Protein AF-A0A8J1VT29-F1 (afdb_monomer_lite)

Secondary structure (DSSP, 8-state):
------------------------PPEEEETTTTEEEEEEETTEEEE---GGGHHHHHHHHT-HHHHHH-TTS-SS--HHHHHHHHHHHHHHHHHHHHHHHTT-S--SS----EEEETTT--BGGGGHHHHTTS--

Foldseek 3Di:
DDDDDDDDDDDDPPPPPPPPPPCLFDWDADPVQRWIWTCPDVQKIFTADDLVCLVVVQVVCPDPVNCVVCVVDDPNCDSVNSNVVSVVLCVVCVVVRVCVVVVNSDDPDDRTDFMAGPPVRDTPVVCVVVVVVVPD

Radius of gyration: 23.49 Å; chains: 1; bounding box: 84×32×49 Å

Sequence (136 aa):
MHVKSSTGYASDEEESDRQSPTLTYKVEWDDEHDEPFIQVRPGFRLTSVRPEDWEGMVKLQNDPAVIRISPDGVWPYTKEIAETSIKRQLDNTRDVRAELKRGKKVVMDSPFSLLREYPSGEYAGKFIKDFASLGT

pLDDT: mean 76.43, std 20.94, range [36.53, 97.69]

Structure (mmCIF, N/CA/C/O backbone):
data_AF-A0A8J1VT29-F1
#
_entry.id   AF-A0A8J1VT29-F1
#
loop_
_atom_site.group_PDB
_atom_site.id
_atom_site.type_symbol
_atom_site.label_atom_id
_atom_site.label_alt_id
_atom_site.label_comp_id
_atom_site.label_asym_id
_atom_site.label_entity_id
_atom_site.label_seq_id
_atom_site.pdbx_PDB_ins_code
_atom_site.Cartn_x
_atom_site.Cartn_y
_atom_site.Cartn_z
_atom_site.occupancy
_atom_site.B_iso_or_equiv
_atom_site.auth_seq_id
_atom_site.auth_comp_id
_atom_site.auth_asym_id
_atom_site.auth_atom_id
_atom_site.pdbx_PDB_model_num
ATOM 1 N N . MET A 1 1 ? -72.575 3.977 -32.471 1.00 41.38 1 MET A N 1
ATOM 2 C CA . MET A 1 1 ? -71.449 3.043 -32.260 1.00 41.38 1 MET A CA 1
ATOM 3 C C . MET A 1 1 ? -70.226 3.850 -31.868 1.00 41.38 1 MET A C 1
ATOM 5 O O . MET A 1 1 ? -69.704 4.583 -32.696 1.00 41.38 1 MET A O 1
ATOM 9 N N . HIS A 1 2 ? -69.838 3.800 -30.598 1.00 36.66 2 HIS A N 1
ATOM 10 C CA . HIS A 1 2 ? -68.588 4.355 -30.079 1.00 36.66 2 HIS A CA 1
ATOM 11 C C . HIS A 1 2 ? -67.989 3.263 -29.199 1.00 36.66 2 HIS A C 1
ATOM 13 O O . HIS A 1 2 ? -68.590 2.881 -28.195 1.00 36.66 2 HIS A O 1
ATOM 19 N N . VAL A 1 3 ? -66.862 2.705 -29.630 1.00 40.59 3 VAL A N 1
ATOM 20 C CA . VAL A 1 3 ? -66.139 1.667 -28.899 1.00 40.59 3 VAL A CA 1
ATOM 21 C C . VAL A 1 3 ? -65.241 2.388 -27.898 1.00 40.59 3 VAL A C 1
ATOM 23 O O . VAL A 1 3 ? -64.304 3.079 -28.289 1.00 40.59 3 VAL A O 1
ATOM 26 N N . LYS A 1 4 ? -65.563 2.290 -26.605 1.00 36.53 4 LYS A N 1
ATOM 27 C CA . LYS A 1 4 ? -64.654 2.693 -25.528 1.00 36.53 4 LYS A CA 1
ATOM 28 C C . LYS A 1 4 ? -63.665 1.546 -25.320 1.00 36.53 4 LYS A C 1
ATOM 30 O O . LYS A 1 4 ? -64.057 0.496 -24.825 1.00 36.53 4 LYS A O 1
ATOM 35 N N . SER A 1 5 ? -62.411 1.741 -25.719 1.00 42.88 5 SER A N 1
ATOM 36 C CA . SER A 1 5 ? -61.316 0.837 -25.359 1.00 42.88 5 SER A CA 1
ATOM 37 C C . SER A 1 5 ? -60.895 1.137 -23.924 1.00 42.88 5 SER A C 1
ATOM 39 O O . SER A 1 5 ? -60.238 2.141 -23.661 1.00 42.88 5 SER A O 1
ATOM 41 N N . SER A 1 6 ? -61.324 0.290 -22.993 1.00 40.97 6 SER A N 1
ATOM 42 C CA . SER A 1 6 ? -60.759 0.191 -21.653 1.00 40.97 6 SER A CA 1
ATOM 43 C C . SER A 1 6 ? -59.541 -0.723 -21.716 1.00 40.97 6 SER A C 1
ATOM 45 O O . SER A 1 6 ? -59.691 -1.940 -21.814 1.00 40.97 6 SER A O 1
ATOM 47 N N . THR A 1 7 ? -58.346 -0.155 -21.640 1.00 44.06 7 THR A N 1
ATOM 48 C CA . THR A 1 7 ? -57.143 -0.935 -21.354 1.00 44.06 7 THR A CA 1
ATOM 49 C C . THR A 1 7 ? -56.693 -0.551 -19.957 1.00 44.06 7 THR A C 1
ATOM 51 O O . THR A 1 7 ? -55.997 0.439 -19.755 1.00 44.06 7 THR A O 1
ATOM 54 N N . GLY A 1 8 ? -57.194 -1.306 -18.980 1.00 37.44 8 GLY A N 1
ATOM 55 C CA . GLY A 1 8 ? -56.536 -1.406 -17.691 1.00 37.44 8 GLY A CA 1
ATOM 56 C C . GLY A 1 8 ? -55.242 -2.185 -17.886 1.00 37.44 8 GLY A C 1
ATOM 57 O O . GLY A 1 8 ? -55.266 -3.270 -18.459 1.00 37.44 8 GLY A O 1
ATOM 58 N N . TYR A 1 9 ? -54.137 -1.623 -17.418 1.00 37.62 9 TYR A N 1
ATOM 59 C CA . TYR A 1 9 ? -52.946 -2.389 -17.087 1.00 37.62 9 TYR A CA 1
ATOM 60 C C . TYR A 1 9 ? -52.727 -2.199 -15.594 1.00 37.62 9 TYR A C 1
ATOM 62 O O . TYR A 1 9 ? -52.351 -1.122 -15.136 1.00 37.62 9 TYR A O 1
ATOM 70 N N . ALA A 1 10 ? -53.078 -3.236 -14.847 1.00 40.91 10 ALA A N 1
ATOM 71 C CA . ALA A 1 10 ? -52.458 -3.520 -13.571 1.00 40.91 10 ALA A CA 1
ATOM 72 C C . ALA A 1 10 ? -51.378 -4.573 -13.830 1.00 40.91 10 ALA A C 1
ATOM 74 O O . ALA A 1 10 ? -51.579 -5.413 -14.708 1.00 40.91 10 ALA A O 1
ATOM 75 N N . SER A 1 11 ? -50.345 -4.533 -12.985 1.00 42.91 11 SER A N 1
ATOM 76 C CA . SER A 1 11 ? -49.283 -5.532 -12.813 1.00 42.91 11 SER A CA 1
ATOM 77 C C . SER A 1 11 ? -48.079 -5.335 -13.765 1.00 42.91 11 SER A C 1
ATOM 79 O O . SER A 1 11 ? -48.249 -5.043 -14.942 1.00 42.91 11 SER A O 1
ATOM 81 N N . ASP A 1 12 ? -46.817 -5.358 -13.335 1.00 41.47 12 ASP A N 1
ATOM 82 C CA . ASP A 1 12 ? -46.230 -5.797 -12.071 1.00 41.47 12 ASP A CA 1
ATOM 83 C C . ASP A 1 12 ? -45.044 -4.902 -11.683 1.00 41.47 12 ASP A C 1
ATOM 85 O O . ASP A 1 12 ? -44.133 -4.637 -12.471 1.00 41.47 12 ASP A O 1
ATOM 89 N N . GLU A 1 13 ? -45.084 -4.450 -10.433 1.00 48.66 13 GLU A N 1
ATOM 90 C CA . GLU A 1 13 ? -43.923 -4.034 -9.663 1.00 48.66 13 GLU A CA 1
ATOM 91 C C . GLU A 1 13 ? -43.042 -5.272 -9.444 1.00 48.66 13 GLU A C 1
ATOM 93 O O . GLU A 1 13 ? -43.299 -6.077 -8.556 1.00 48.66 13 GLU A O 1
ATOM 98 N N . GLU A 1 14 ? -41.987 -5.432 -10.236 1.00 44.88 14 GLU A N 1
ATOM 99 C CA . GLU A 1 14 ? -40.816 -6.192 -9.795 1.00 44.88 14 GLU A CA 1
ATOM 100 C C . GLU A 1 14 ? -39.643 -5.222 -9.702 1.00 44.88 14 GLU A C 1
ATOM 102 O O . GLU A 1 14 ? -38.725 -5.176 -10.525 1.00 44.88 14 GLU A O 1
ATOM 107 N N . GLU A 1 15 ? -39.718 -4.394 -8.661 1.00 43.72 15 GLU A N 1
ATOM 108 C CA . GLU A 1 15 ? -38.575 -3.707 -8.087 1.00 43.72 15 GLU A CA 1
ATOM 109 C C . GLU A 1 15 ? -37.618 -4.806 -7.604 1.00 43.72 15 GLU A C 1
ATOM 111 O O . GLU A 1 15 ? -37.761 -5.388 -6.533 1.00 43.72 15 GLU A O 1
ATOM 116 N N . SER A 1 16 ? -36.712 -5.203 -8.499 1.00 42.38 16 SER A N 1
ATOM 117 C CA . SER A 1 16 ? -35.685 -6.204 -8.252 1.00 42.38 16 SER A CA 1
ATOM 118 C C . SER A 1 16 ? -34.843 -5.745 -7.065 1.00 42.38 16 SER A C 1
ATOM 120 O O . SER A 1 16 ? -33.886 -4.984 -7.234 1.00 42.38 16 SER A O 1
ATOM 122 N N . ASP A 1 17 ? -35.188 -6.279 -5.897 1.00 42.81 17 ASP A N 1
ATOM 123 C CA . ASP A 1 17 ? -34.535 -6.199 -4.593 1.00 42.81 17 ASP A CA 1
ATOM 124 C C . ASP A 1 17 ? -33.140 -6.862 -4.630 1.00 42.81 17 ASP A C 1
ATOM 126 O O . ASP A 1 17 ? -32.779 -7.751 -3.858 1.00 42.81 17 ASP A O 1
ATOM 130 N N . ARG A 1 18 ? -32.302 -6.441 -5.584 1.00 45.94 18 ARG A N 1
ATOM 131 C CA . ARG A 1 18 ? -30.866 -6.703 -5.587 1.00 45.94 18 ARG A CA 1
ATOM 132 C C . ARG A 1 18 ? -30.259 -5.779 -4.546 1.00 45.94 18 ARG A C 1
ATOM 134 O O . ARG A 1 18 ? -29.566 -4.818 -4.876 1.00 45.94 18 ARG A O 1
ATOM 141 N N . GLN A 1 19 ? -30.495 -6.094 -3.275 1.00 39.69 19 GLN A N 1
ATOM 142 C CA . GLN A 1 19 ? -29.547 -5.740 -2.235 1.00 39.69 19 GLN A CA 1
ATOM 143 C C . GLN A 1 19 ? -28.228 -6.411 -2.615 1.00 39.69 19 GLN A C 1
ATOM 145 O O . GLN A 1 19 ? -27.979 -7.576 -2.307 1.00 39.69 19 GLN A O 1
ATOM 150 N N . SER A 1 20 ? -27.388 -5.677 -3.349 1.00 40.47 20 SER A N 1
ATOM 151 C CA . SER A 1 20 ? -25.964 -5.970 -3.418 1.00 40.47 20 SER A CA 1
ATOM 152 C C . SER A 1 20 ? -25.517 -6.210 -1.980 1.00 40.47 20 SER A C 1
ATOM 154 O O . SER A 1 20 ? -25.800 -5.353 -1.138 1.00 40.47 20 SER A O 1
ATOM 156 N N . PRO A 1 21 ? -24.899 -7.356 -1.651 1.00 39.34 21 PRO A N 1
ATOM 157 C CA . PRO A 1 21 ? -24.460 -7.601 -0.292 1.00 39.34 21 PRO A CA 1
ATOM 158 C C . PRO A 1 21 ? -23.536 -6.451 0.091 1.00 39.34 21 PRO A C 1
ATOM 160 O O . PRO A 1 21 ? -22.451 -6.304 -0.474 1.00 39.34 21 PRO A O 1
ATOM 163 N N . THR A 1 22 ? -23.986 -5.604 1.017 1.00 42.06 22 THR A N 1
ATOM 164 C CA . THR A 1 22 ? -23.153 -4.560 1.602 1.00 42.06 22 THR A CA 1
ATOM 165 C C . THR A 1 22 ? -22.133 -5.282 2.465 1.00 42.06 22 THR A C 1
ATOM 167 O O . THR A 1 22 ? -22.322 -5.464 3.669 1.00 42.06 22 THR A O 1
ATOM 170 N N . LEU A 1 23 ? -21.071 -5.780 1.827 1.00 42.38 23 LEU A N 1
ATOM 171 C CA . LEU A 1 23 ? -19.893 -6.306 2.491 1.00 42.38 23 LEU A CA 1
ATOM 172 C C . LEU A 1 23 ? -19.320 -5.157 3.314 1.00 42.38 23 LEU A C 1
ATOM 174 O O . LEU A 1 23 ? -18.567 -4.312 2.836 1.00 42.38 23 LEU A O 1
ATOM 178 N N . THR A 1 24 ? -19.760 -5.095 4.565 1.00 56.38 24 THR A N 1
ATOM 179 C CA . THR A 1 24 ? -19.325 -4.095 5.527 1.00 56.38 24 THR A CA 1
ATOM 180 C C . THR A 1 24 ? -18.031 -4.632 6.110 1.00 56.38 24 THR A C 1
ATOM 182 O O . THR A 1 24 ? -18.009 -5.227 7.186 1.00 56.38 24 THR A O 1
ATOM 185 N N . TYR A 1 25 ? -16.955 -4.539 5.334 1.00 68.12 25 TYR A N 1
ATOM 186 C CA . TYR A 1 25 ? -15.644 -4.948 5.804 1.00 68.12 25 TYR A CA 1
ATOM 187 C C . TYR A 1 25 ? -15.262 -4.102 7.021 1.00 68.12 25 TYR A C 1
ATOM 189 O O . TYR A 1 25 ? -15.303 -2.871 6.980 1.00 68.12 25 TYR A O 1
ATOM 197 N N . LYS A 1 26 ? -14.921 -4.768 8.127 1.00 84.00 26 LYS A N 1
ATOM 198 C CA . LYS A 1 26 ? -14.463 -4.094 9.339 1.00 84.00 26 LYS A CA 1
ATOM 199 C C . LYS A 1 26 ? -13.019 -3.645 9.126 1.00 84.00 26 LYS A C 1
ATOM 201 O O . LYS A 1 26 ? -12.160 -4.467 8.821 1.00 84.00 26 LYS A O 1
ATOM 206 N N . VAL A 1 27 ? -12.773 -2.350 9.301 1.00 89.31 27 VAL A N 1
ATOM 207 C CA . VAL A 1 27 ? -11.412 -1.815 9.398 1.00 89.31 27 VAL A CA 1
ATOM 208 C C . VAL A 1 27 ? -10.861 -2.152 10.780 1.00 89.31 27 VAL A C 1
ATOM 210 O O . VAL A 1 27 ? -11.506 -1.892 11.799 1.00 89.31 27 VAL A O 1
ATOM 213 N N . GLU A 1 28 ? -9.675 -2.738 10.799 1.00 92.12 28 GLU A N 1
ATOM 214 C CA . GLU A 1 28 ? -8.915 -3.107 11.989 1.00 92.12 28 GLU A CA 1
ATOM 215 C C . GLU A 1 28 ? -7.575 -2.357 12.003 1.00 92.12 28 GLU A C 1
ATOM 217 O O . GLU A 1 28 ? -7.224 -1.690 11.027 1.00 92.12 28 GLU A O 1
ATOM 222 N N . TRP A 1 29 ? -6.850 -2.414 13.123 1.00 91.94 29 TRP A N 1
ATOM 223 C CA . TRP A 1 29 ? -5.572 -1.720 13.298 1.00 91.94 29 TRP A CA 1
ATOM 224 C C . TRP A 1 29 ? -4.438 -2.725 13.501 1.00 91.94 29 TRP A C 1
ATOM 226 O O . TRP A 1 29 ? -4.572 -3.643 14.310 1.00 91.94 29 TRP A O 1
ATOM 236 N N . ASP A 1 30 ? -3.353 -2.564 12.745 1.00 90.94 30 ASP A N 1
ATOM 237 C CA . ASP A 1 30 ? -2.119 -3.337 12.866 1.00 90.94 30 ASP A CA 1
ATOM 238 C C . ASP A 1 30 ? -1.120 -2.539 13.714 1.00 90.94 30 ASP A C 1
ATOM 240 O O . ASP A 1 30 ? -0.570 -1.535 13.255 1.00 90.94 30 ASP A O 1
ATOM 244 N N . ASP A 1 31 ? -0.911 -2.963 14.962 1.00 90.31 31 ASP A N 1
ATOM 245 C CA . ASP A 1 31 ? 0.006 -2.295 15.892 1.00 90.31 31 ASP A CA 1
ATOM 246 C C . ASP A 1 31 ? 1.481 -2.438 15.476 1.00 90.31 31 ASP A C 1
ATOM 248 O O . ASP A 1 31 ? 2.292 -1.581 15.820 1.00 90.31 31 ASP A O 1
ATOM 252 N N . GLU A 1 32 ? 1.841 -3.485 14.723 1.00 89.38 32 GLU A N 1
ATOM 253 C CA . GLU A 1 32 ? 3.223 -3.724 14.280 1.00 89.38 32 GLU A CA 1
ATOM 254 C C . GLU A 1 32 ? 3.663 -2.691 13.237 1.00 89.38 32 GLU A C 1
ATOM 256 O O . GLU A 1 32 ? 4.787 -2.187 13.271 1.00 89.38 32 GLU A O 1
ATOM 261 N N . HIS A 1 33 ? 2.753 -2.344 12.328 1.00 86.56 33 HIS A N 1
ATOM 262 C CA . HIS A 1 33 ? 3.014 -1.434 11.212 1.00 86.56 33 HIS A CA 1
ATOM 263 C C . HIS A 1 33 ? 2.327 -0.066 11.359 1.00 86.56 33 HIS A C 1
ATOM 265 O O . HIS A 1 33 ? 2.408 0.772 10.458 1.00 86.56 33 HIS A O 1
ATOM 271 N N . ASP A 1 34 ? 1.666 0.163 12.496 1.00 90.31 34 ASP A N 1
ATOM 272 C CA . ASP A 1 34 ? 0.874 1.352 12.819 1.00 90.31 34 ASP A CA 1
ATOM 273 C C . ASP A 1 34 ? -0.070 1.776 11.679 1.00 90.31 34 ASP A C 1
ATOM 275 O O . ASP A 1 34 ? -0.120 2.941 11.262 1.00 90.31 34 ASP A O 1
ATOM 279 N N . GLU A 1 35 ? -0.805 0.817 11.115 1.00 90.88 35 GLU A N 1
ATOM 280 C CA . GLU A 1 35 ? -1.644 1.044 9.939 1.00 90.88 35 GLU A CA 1
ATOM 281 C C . GLU A 1 35 ? -3.039 0.424 10.054 1.00 90.88 35 GLU A C 1
ATOM 283 O O . GLU A 1 35 ? -3.224 -0.594 10.723 1.00 90.88 35 GLU A O 1
ATOM 288 N N . PRO A 1 36 ? -4.047 1.006 9.380 1.00 92.75 36 PRO A N 1
ATOM 289 C CA . PRO A 1 36 ? -5.328 0.343 9.242 1.00 92.75 36 PRO A CA 1
ATOM 290 C C . PRO A 1 36 ? -5.222 -0.802 8.227 1.00 92.75 36 PRO A C 1
ATOM 292 O O . PRO A 1 36 ? -4.554 -0.676 7.195 1.00 92.75 36 PRO A O 1
ATOM 295 N N . PHE A 1 37 ? -5.975 -1.875 8.455 1.00 93.62 37 PHE A N 1
ATOM 296 C CA . PHE A 1 37 ? -6.144 -2.948 7.480 1.00 93.62 37 PHE A CA 1
ATOM 297 C C . PHE A 1 37 ? -7.591 -3.432 7.390 1.00 93.62 37 PHE A C 1
ATOM 299 O O . PHE A 1 37 ? -8.404 -3.230 8.292 1.00 93.62 37 PHE A O 1
ATOM 306 N N . ILE A 1 38 ? -7.900 -4.109 6.287 1.00 91.81 38 ILE A N 1
ATOM 307 C CA . ILE A 1 38 ? -9.132 -4.876 6.108 1.00 91.81 38 ILE A CA 1
ATOM 308 C C . ILE A 1 38 ? -8.756 -6.336 5.881 1.00 91.81 38 ILE A C 1
ATOM 310 O O . ILE A 1 38 ? -8.050 -6.655 4.924 1.00 91.81 38 ILE A O 1
ATOM 314 N N . GLN A 1 39 ? -9.249 -7.247 6.719 1.00 90.75 39 GLN A N 1
ATOM 315 C CA . GLN A 1 39 ? -9.131 -8.676 6.438 1.00 90.75 39 GLN A CA 1
ATOM 316 C C . GLN A 1 39 ? -10.116 -9.049 5.321 1.00 90.75 39 GLN A C 1
ATOM 318 O O . GLN A 1 39 ? -11.331 -8.990 5.508 1.00 90.75 39 GLN A O 1
ATOM 323 N N . VAL A 1 40 ? -9.603 -9.447 4.154 1.00 88.81 40 VAL A N 1
ATOM 324 C CA . VAL A 1 40 ? -10.460 -9.820 3.011 1.00 88.81 40 VAL A CA 1
ATOM 325 C C . VAL A 1 40 ? -10.827 -11.306 3.022 1.00 88.81 40 VAL A C 1
ATOM 327 O O . VAL A 1 40 ? -11.929 -11.679 2.635 1.00 88.81 40 VAL A O 1
ATOM 330 N N . ARG A 1 41 ? -9.907 -12.157 3.491 1.00 85.81 41 ARG A N 1
ATOM 331 C CA . ARG A 1 41 ? -10.074 -13.599 3.760 1.00 85.81 41 ARG A CA 1
ATOM 332 C C . ARG A 1 41 ? -8.954 -14.062 4.696 1.00 85.81 41 ARG A C 1
ATOM 334 O O . ARG A 1 41 ? -7.951 -13.353 4.760 1.00 85.81 41 ARG A O 1
ATOM 341 N N . PRO A 1 42 ? -9.046 -15.216 5.381 1.00 87.75 42 PRO A N 1
ATOM 342 C CA . PRO A 1 42 ? -7.946 -15.718 6.207 1.00 87.75 42 PRO A CA 1
ATOM 343 C C . PRO A 1 42 ? -6.605 -15.704 5.455 1.00 87.75 42 PRO A C 1
ATOM 345 O O . PRO A 1 42 ? -6.537 -16.137 4.306 1.00 87.75 42 PRO A O 1
ATOM 348 N N . GLY A 1 43 ? -5.566 -15.144 6.080 1.00 88.00 43 GLY A N 1
ATOM 349 C CA . GLY A 1 43 ? -4.227 -15.013 5.488 1.00 88.00 43 GLY A CA 1
ATOM 350 C C . GLY A 1 43 ? -4.043 -13.854 4.502 1.00 88.00 43 GLY A C 1
ATOM 351 O O . GLY A 1 43 ? -2.934 -13.658 4.031 1.00 88.00 43 GLY A O 1
ATOM 352 N N . PHE A 1 44 ? -5.075 -13.058 4.194 1.00 90.25 44 PHE A N 1
ATOM 353 C CA . PHE A 1 44 ? -4.953 -11.922 3.272 1.00 90.25 44 PHE A CA 1
ATOM 354 C C . PHE A 1 44 ? -5.585 -10.640 3.813 1.00 90.25 44 PHE A C 1
ATOM 356 O O . PHE A 1 44 ? -6.750 -10.627 4.226 1.00 90.25 44 PHE A O 1
ATOM 363 N N . ARG A 1 45 ? -4.827 -9.544 3.748 1.00 92.19 45 ARG A N 1
ATOM 364 C CA . ARG A 1 45 ? -5.236 -8.215 4.217 1.00 92.19 45 ARG A CA 1
ATOM 365 C C . ARG A 1 45 ? -5.086 -7.180 3.113 1.00 92.19 45 ARG A C 1
ATOM 367 O O . ARG A 1 45 ? -4.123 -7.226 2.354 1.00 92.19 45 ARG A O 1
ATOM 374 N N . LEU A 1 46 ? -6.019 -6.240 3.046 1.00 91.62 46 LEU A N 1
ATOM 375 C CA . LEU A 1 46 ? -5.854 -5.003 2.297 1.00 91.62 46 LEU A CA 1
ATOM 376 C C . LEU A 1 46 ? -5.231 -3.960 3.236 1.00 91.62 46 LEU A C 1
ATOM 378 O O . LEU A 1 46 ? -5.792 -3.689 4.298 1.00 91.62 46 LEU A O 1
ATOM 382 N N . THR A 1 47 ? -4.075 -3.413 2.871 1.00 92.50 47 THR A N 1
ATOM 383 C CA . THR A 1 47 ? -3.275 -2.492 3.696 1.00 92.50 47 THR A CA 1
ATOM 384 C C . THR A 1 47 ? -2.938 -1.219 2.927 1.00 92.50 47 THR A C 1
ATOM 386 O O . THR A 1 47 ? -3.218 -1.101 1.726 1.00 92.50 47 THR A O 1
ATOM 389 N N . SER A 1 48 ? -2.297 -0.270 3.611 1.00 91.00 48 SER A N 1
ATOM 390 C CA . SER A 1 48 ? -1.669 0.871 2.944 1.00 91.00 48 SER A CA 1
ATOM 391 C C . SER A 1 48 ? -0.387 0.430 2.219 1.00 91.00 48 SER A C 1
ATOM 393 O O . SER A 1 48 ? 0.139 -0.670 2.446 1.00 91.00 48 SER A O 1
ATOM 395 N N . VAL A 1 49 ? 0.124 1.300 1.343 1.00 91.62 49 VAL A N 1
ATOM 396 C CA . VAL A 1 49 ? 1.530 1.243 0.916 1.00 91.62 49 VAL A CA 1
ATOM 397 C C . VAL A 1 49 ? 2.451 1.534 2.098 1.00 91.62 49 VAL A C 1
ATOM 399 O O . VAL A 1 49 ? 2.115 2.309 2.993 1.00 91.62 49 VAL A O 1
ATOM 402 N N . ARG A 1 50 ? 3.642 0.952 2.056 1.00 91.50 50 ARG A N 1
ATOM 403 C CA . ARG A 1 50 ? 4.755 1.150 2.976 1.00 91.50 50 ARG A CA 1
ATOM 404 C C . ARG A 1 50 ? 5.980 1.635 2.195 1.00 91.50 50 ARG A C 1
ATOM 406 O O . ARG A 1 50 ? 6.092 1.345 1.000 1.00 91.50 50 ARG A O 1
ATOM 413 N N . PRO A 1 51 ? 6.912 2.364 2.833 1.00 92.44 51 PRO A N 1
ATOM 414 C CA . PRO A 1 51 ? 8.133 2.835 2.176 1.00 92.44 51 PRO A CA 1
ATOM 415 C C . PRO A 1 51 ? 8.922 1.730 1.455 1.00 92.44 51 PRO A C 1
ATOM 417 O O . PRO A 1 51 ? 9.454 1.958 0.372 1.00 92.44 51 PRO A O 1
ATOM 420 N N . GLU A 1 52 ? 8.965 0.528 2.024 1.00 91.56 52 GLU A N 1
ATOM 421 C CA . GLU A 1 52 ? 9.686 -0.634 1.503 1.00 91.56 52 GLU A CA 1
ATOM 422 C C . GLU A 1 52 ? 9.031 -1.312 0.285 1.00 91.56 52 GLU A C 1
ATOM 424 O O . GLU A 1 52 ? 9.674 -2.130 -0.369 1.00 91.56 52 GLU A O 1
ATOM 429 N N . ASP A 1 53 ? 7.802 -0.947 -0.097 1.00 90.75 53 ASP A N 1
ATOM 430 C CA . ASP A 1 53 ? 7.106 -1.580 -1.232 1.00 90.75 53 ASP A CA 1
ATOM 431 C C . ASP A 1 53 ? 7.626 -1.158 -2.611 1.00 90.75 53 ASP A C 1
ATOM 433 O O . ASP A 1 53 ? 7.136 -1.645 -3.637 1.00 90.75 53 ASP A O 1
ATOM 437 N N . TRP A 1 54 ? 8.597 -0.241 -2.669 1.00 92.94 54 TRP A N 1
ATOM 438 C CA . TRP A 1 54 ? 9.090 0.322 -3.925 1.00 92.94 54 TRP A CA 1
ATOM 439 C C . TRP A 1 54 ? 9.541 -0.769 -4.904 1.00 92.94 54 TRP A C 1
ATOM 441 O O . TRP A 1 54 ? 9.264 -0.658 -6.096 1.00 92.94 54 TRP A O 1
ATOM 451 N N . GLU A 1 55 ? 10.162 -1.852 -4.426 1.00 91.75 55 GLU A N 1
ATOM 452 C CA . GLU A 1 55 ? 10.641 -2.941 -5.285 1.00 91.75 55 GLU A CA 1
ATOM 453 C C . GLU A 1 55 ? 9.473 -3.689 -5.942 1.00 91.75 55 GLU A C 1
ATOM 455 O O . GLU A 1 55 ? 9.471 -3.927 -7.154 1.00 91.75 55 GLU A O 1
ATOM 460 N N . GLY A 1 56 ? 8.436 -3.998 -5.158 1.00 87.25 56 GLY A N 1
ATOM 461 C CA . GLY A 1 56 ? 7.214 -4.628 -5.649 1.00 87.25 56 GLY A CA 1
ATOM 462 C C . GLY A 1 56 ? 6.485 -3.752 -6.667 1.00 87.25 56 GLY A C 1
ATOM 463 O O . GLY A 1 56 ? 6.053 -4.254 -7.706 1.00 87.25 56 GLY A O 1
ATOM 464 N N . MET A 1 57 ? 6.410 -2.440 -6.419 1.00 88.88 57 MET A N 1
ATOM 465 C CA . MET A 1 57 ? 5.806 -1.487 -7.354 1.00 88.88 57 MET A CA 1
ATOM 466 C C . MET A 1 57 ? 6.610 -1.358 -8.650 1.00 88.88 57 MET A C 1
ATOM 468 O O . MET A 1 57 ? 6.013 -1.391 -9.723 1.00 88.88 57 MET A O 1
ATOM 472 N N . VAL A 1 58 ? 7.943 -1.263 -8.580 1.00 91.88 58 VAL A N 1
ATOM 473 C CA . VAL A 1 58 ? 8.817 -1.234 -9.768 1.00 91.88 58 VAL A CA 1
ATOM 474 C C . VAL A 1 58 ? 8.623 -2.490 -10.605 1.00 91.88 58 VAL A C 1
ATOM 476 O O . VAL A 1 58 ? 8.451 -2.403 -11.822 1.00 91.88 58 VAL A O 1
ATOM 479 N N . LYS A 1 59 ? 8.615 -3.659 -9.961 1.00 89.50 59 LYS A N 1
ATOM 480 C CA . LYS A 1 59 ? 8.424 -4.935 -10.645 1.00 89.50 59 LYS A CA 1
ATOM 481 C C . LYS A 1 59 ? 7.048 -5.035 -11.301 1.00 89.50 59 LYS A C 1
ATOM 483 O O . LYS A 1 59 ? 6.972 -5.453 -12.449 1.00 89.50 59 LYS A O 1
ATOM 488 N N . LEU A 1 60 ? 5.986 -4.668 -10.581 1.00 87.06 60 LEU A N 1
ATOM 489 C CA . LEU A 1 60 ? 4.614 -4.734 -11.085 1.00 87.06 60 LEU A CA 1
ATOM 490 C C . LEU A 1 60 ? 4.409 -3.788 -12.262 1.00 87.06 60 LEU A C 1
ATOM 492 O O . LEU A 1 60 ? 3.869 -4.200 -13.280 1.00 87.06 60 LEU A O 1
ATOM 496 N N . GLN A 1 61 ? 4.822 -2.528 -12.118 1.00 89.00 61 GLN A N 1
ATOM 497 C CA . GLN A 1 61 ? 4.606 -1.535 -13.161 1.00 89.00 61 GLN A CA 1
ATOM 498 C C . GLN A 1 61 ? 5.340 -1.970 -14.429 1.00 89.00 61 GLN A C 1
ATOM 500 O O . GLN A 1 61 ? 4.719 -2.068 -15.476 1.00 89.00 61 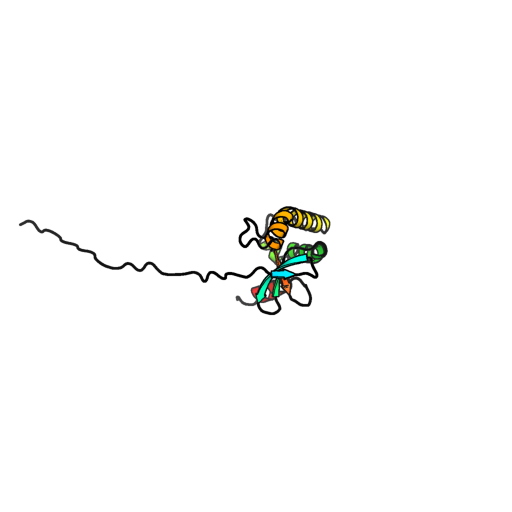GLN A O 1
ATOM 505 N N . ASN A 1 62 ? 6.619 -2.347 -14.350 1.00 90.06 62 ASN A N 1
ATOM 506 C CA . ASN A 1 62 ? 7.359 -2.785 -15.538 1.00 90.06 62 ASN A CA 1
ATOM 507 C C . ASN A 1 62 ? 6.949 -4.174 -16.078 1.00 90.06 62 ASN A C 1
ATOM 509 O O . ASN A 1 62 ? 7.585 -4.662 -17.015 1.00 90.06 62 ASN A O 1
ATOM 513 N N . ASP A 1 63 ? 5.931 -4.838 -15.517 1.00 88.25 63 ASP A N 1
ATOM 514 C CA . ASP A 1 63 ? 5.419 -6.089 -16.075 1.00 88.25 63 ASP A CA 1
ATOM 515 C C . ASP A 1 63 ? 4.750 -5.816 -17.440 1.00 88.25 63 ASP A C 1
ATOM 517 O O . ASP A 1 63 ? 3.836 -4.988 -17.522 1.00 88.25 63 ASP A O 1
ATOM 521 N N . PRO A 1 64 ? 5.136 -6.518 -18.524 1.00 88.44 64 PRO A N 1
ATOM 522 C CA . PRO A 1 64 ? 4.532 -6.331 -19.843 1.00 88.44 64 PRO A CA 1
ATOM 523 C C . PRO A 1 64 ? 3.001 -6.443 -19.862 1.00 88.44 64 PRO A C 1
ATOM 525 O O . PRO A 1 64 ? 2.346 -5.783 -20.671 1.00 88.44 64 PRO A O 1
ATOM 528 N N . ALA A 1 65 ? 2.410 -7.261 -18.983 1.00 86.94 65 ALA A N 1
ATOM 529 C CA . ALA A 1 65 ? 0.962 -7.379 -18.866 1.00 86.94 65 ALA A CA 1
ATOM 530 C C . ALA A 1 65 ? 0.317 -6.097 -18.319 1.00 86.94 65 ALA A C 1
ATOM 532 O O . ALA A 1 65 ? -0.761 -5.729 -18.784 1.00 86.94 65 ALA A O 1
ATOM 533 N N . VAL A 1 66 ? 0.983 -5.410 -17.383 1.00 85.19 66 VAL A N 1
ATOM 534 C CA . VAL A 1 66 ? 0.541 -4.124 -16.821 1.00 85.19 66 VAL A CA 1
ATOM 535 C C . VAL A 1 66 ? 0.735 -3.000 -17.835 1.00 85.19 66 VAL A C 1
ATOM 537 O O . VAL A 1 66 ? -0.198 -2.237 -18.081 1.00 85.19 66 VAL A O 1
ATOM 540 N N . ILE A 1 67 ? 1.888 -2.954 -18.507 1.00 86.50 67 ILE A N 1
ATOM 541 C CA . ILE A 1 67 ? 2.170 -1.980 -19.575 1.00 86.50 67 ILE A CA 1
ATOM 542 C C . ILE A 1 67 ? 1.082 -2.029 -20.655 1.00 86.50 67 ILE A C 1
ATOM 544 O O . ILE A 1 67 ? 0.574 -0.996 -21.087 1.00 86.50 67 ILE A O 1
ATOM 548 N N . ARG A 1 68 ? 0.668 -3.237 -21.057 1.00 86.56 68 ARG A N 1
ATOM 549 C CA . ARG A 1 68 ? -0.358 -3.439 -22.089 1.00 86.56 68 ARG A CA 1
ATOM 550 C C . ARG A 1 68 ? -1.727 -2.860 -21.714 1.00 86.56 68 ARG A C 1
ATOM 552 O O . ARG A 1 68 ? -2.456 -2.445 -22.609 1.00 86.56 68 ARG A O 1
ATOM 559 N N . ILE A 1 69 ? -2.092 -2.866 -20.431 1.00 84.94 69 ILE A N 1
ATOM 560 C CA . ILE A 1 69 ? -3.394 -2.363 -19.954 1.00 84.94 69 ILE A CA 1
ATOM 561 C C . ILE A 1 69 ? -3.335 -0.910 -19.460 1.00 84.94 69 ILE A C 1
ATOM 563 O O . ILE A 1 69 ? -4.379 -0.316 -19.210 1.00 84.94 69 ILE A O 1
ATOM 567 N N . SER A 1 70 ? -2.135 -0.339 -19.335 1.00 80.31 70 SER A N 1
ATOM 568 C CA . SER A 1 70 ? -1.890 1.034 -18.889 1.00 80.31 70 SER A CA 1
ATOM 569 C C . SER A 1 70 ? -0.955 1.756 -19.874 1.00 80.31 70 SER A C 1
ATOM 571 O O . SER A 1 70 ? 0.190 2.068 -19.524 1.00 80.31 70 SER A O 1
ATOM 573 N N . PRO A 1 71 ? -1.416 2.019 -21.114 1.00 76.56 71 PRO A N 1
ATOM 574 C CA . PRO A 1 71 ? -0.567 2.543 -22.187 1.00 76.56 71 PRO A CA 1
ATOM 575 C C . PRO A 1 71 ? -0.001 3.937 -21.885 1.00 76.56 71 PRO A C 1
ATOM 577 O O . PRO A 1 71 ? 1.105 4.242 -22.318 1.00 76.56 71 PRO A O 1
ATOM 580 N N . ASP A 1 72 ? -0.704 4.739 -21.081 1.00 84.00 72 ASP A N 1
ATOM 581 C CA . ASP A 1 72 ? -0.285 6.089 -20.675 1.00 84.00 72 ASP A CA 1
ATOM 582 C C . ASP A 1 72 ? 0.666 6.096 -19.458 1.00 84.00 72 ASP A C 1
ATOM 584 O O . ASP A 1 72 ? 0.942 7.142 -18.869 1.00 84.00 72 ASP A O 1
ATOM 588 N N . GLY A 1 73 ? 1.142 4.919 -19.035 1.00 81.44 73 GLY A N 1
ATOM 589 C CA . GLY A 1 73 ? 2.082 4.773 -17.925 1.00 81.44 73 GLY A CA 1
ATOM 590 C C . GLY A 1 73 ? 3.470 5.359 -18.212 1.00 81.44 73 GLY A C 1
ATOM 591 O O . GLY A 1 73 ? 3.865 5.581 -19.356 1.00 81.44 73 GLY A O 1
ATOM 592 N N . VAL A 1 74 ? 4.241 5.592 -17.146 1.00 85.12 74 VAL A N 1
ATOM 593 C CA . VAL A 1 74 ? 5.641 6.022 -17.259 1.00 85.12 74 VAL A CA 1
ATOM 594 C C . VAL A 1 74 ? 6.536 4.795 -17.389 1.00 85.12 74 VAL A C 1
ATOM 596 O O . VAL A 1 74 ? 6.627 3.996 -16.457 1.00 85.12 74 VAL A O 1
ATOM 599 N N . TRP A 1 75 ? 7.221 4.681 -18.528 1.00 86.44 75 TRP A N 1
ATOM 600 C CA . TRP A 1 75 ? 8.069 3.540 -18.873 1.00 86.44 75 TRP A CA 1
ATOM 601 C C . TRP A 1 75 ? 9.474 4.006 -19.298 1.00 86.44 75 TRP A C 1
ATOM 603 O O . TRP A 1 75 ? 9.576 4.825 -20.212 1.00 86.44 75 TRP A O 1
ATOM 613 N N . PRO A 1 76 ? 10.564 3.492 -18.692 1.00 91.31 76 PRO A N 1
ATOM 614 C CA . PRO A 1 76 ? 10.590 2.533 -17.585 1.00 91.31 76 PRO A CA 1
ATOM 615 C C . PRO A 1 76 ? 10.167 3.164 -16.249 1.00 91.31 76 PRO A C 1
ATOM 617 O O . PRO A 1 76 ? 10.477 4.320 -15.961 1.00 91.31 76 PRO A O 1
ATOM 620 N N . TYR A 1 77 ? 9.501 2.377 -15.406 1.00 93.69 77 TYR A N 1
ATOM 621 C CA . TYR A 1 77 ? 9.117 2.798 -14.062 1.00 93.69 77 TYR A CA 1
ATOM 622 C C . TYR A 1 77 ? 10.291 2.576 -13.100 1.00 93.69 77 TYR A C 1
ATOM 624 O O . TYR A 1 77 ? 10.654 1.435 -12.811 1.00 93.69 77 TYR A O 1
ATOM 632 N N . THR A 1 78 ? 10.930 3.649 -12.637 1.00 96.81 78 THR A N 1
ATOM 633 C CA . THR A 1 78 ? 12.154 3.564 -11.824 1.00 96.81 78 THR A CA 1
ATOM 634 C C . THR A 1 78 ? 11.865 3.520 -10.324 1.00 96.81 78 THR A C 1
ATOM 636 O O . THR A 1 78 ? 10.747 3.788 -9.871 1.00 96.81 78 THR A O 1
ATOM 639 N N . LYS A 1 79 ? 12.901 3.212 -9.534 1.00 96.25 79 LYS A N 1
ATOM 640 C CA . LYS A 1 79 ? 12.847 3.263 -8.069 1.00 96.25 79 LYS A CA 1
ATOM 641 C C . LYS A 1 79 ? 12.436 4.649 -7.565 1.00 96.25 79 LYS A C 1
ATOM 643 O O . LYS A 1 79 ? 11.567 4.744 -6.707 1.00 96.25 79 LYS A O 1
ATOM 648 N N . GLU A 1 80 ? 12.990 5.717 -8.130 1.00 97.69 80 GLU A N 1
ATOM 649 C CA . GLU A 1 80 ? 12.722 7.099 -7.711 1.00 97.69 80 GLU A CA 1
ATOM 650 C C . GLU A 1 80 ? 11.254 7.482 -7.949 1.00 97.69 80 GLU A C 1
ATOM 652 O O . GLU A 1 80 ? 10.633 8.160 -7.124 1.00 97.69 80 GLU A O 1
ATOM 657 N N . ILE A 1 81 ? 10.669 7.008 -9.056 1.00 96.69 81 ILE A N 1
ATOM 658 C CA . ILE A 1 81 ? 9.245 7.197 -9.358 1.00 96.69 81 ILE A CA 1
ATOM 659 C C . ILE A 1 81 ? 8.385 6.416 -8.356 1.00 96.69 81 ILE A C 1
ATOM 661 O O . ILE A 1 81 ? 7.376 6.941 -7.872 1.00 96.69 81 ILE A O 1
ATOM 665 N N . ALA A 1 82 ? 8.787 5.188 -8.012 1.00 94.12 82 ALA A N 1
ATOM 666 C CA . ALA A 1 82 ? 8.104 4.370 -7.015 1.00 94.12 82 ALA A CA 1
ATOM 667 C C . ALA A 1 82 ? 8.121 5.028 -5.628 1.00 94.12 82 AL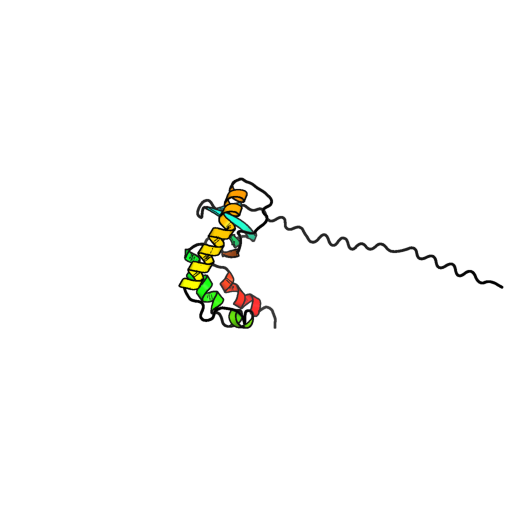A A C 1
ATOM 669 O O . ALA A 1 82 ? 7.058 5.240 -5.050 1.00 94.12 82 ALA A O 1
ATOM 670 N N . GLU A 1 83 ? 9.292 5.428 -5.133 1.00 96.94 83 GLU A N 1
ATOM 671 C CA . GLU A 1 83 ? 9.454 6.099 -3.837 1.00 96.94 83 GLU A CA 1
ATOM 672 C C . GLU A 1 83 ? 8.663 7.413 -3.775 1.00 96.94 83 GLU A C 1
ATOM 674 O O . GLU A 1 83 ? 7.949 7.667 -2.802 1.00 96.94 83 GLU A O 1
ATOM 679 N N . THR A 1 84 ? 8.709 8.221 -4.840 1.00 97.19 84 THR A N 1
ATOM 680 C CA . THR A 1 84 ? 7.924 9.464 -4.936 1.00 97.19 84 THR A CA 1
ATOM 681 C C . THR A 1 84 ? 6.422 9.182 -4.893 1.00 97.19 84 THR A C 1
ATOM 683 O O . THR A 1 84 ? 5.669 9.880 -4.210 1.00 97.19 84 THR A O 1
ATOM 686 N N . SER A 1 85 ? 5.971 8.143 -5.598 1.00 93.38 85 SER A N 1
ATOM 687 C CA . SER A 1 85 ? 4.560 7.754 -5.634 1.00 93.38 85 SER A CA 1
ATOM 688 C C . SER A 1 85 ? 4.075 7.220 -4.289 1.00 93.38 85 SER A C 1
ATOM 690 O O . SER A 1 85 ? 2.989 7.605 -3.856 1.00 93.38 85 SER A O 1
ATOM 692 N N . ILE A 1 86 ? 4.880 6.397 -3.610 1.00 94.06 86 ILE A N 1
ATOM 693 C CA . ILE A 1 86 ? 4.594 5.893 -2.261 1.00 94.06 86 ILE A CA 1
ATOM 694 C C . ILE A 1 86 ? 4.489 7.057 -1.284 1.00 94.06 86 ILE A C 1
ATOM 696 O O . ILE A 1 86 ? 3.489 7.172 -0.580 1.00 94.06 86 ILE A O 1
ATOM 700 N N . LYS A 1 87 ? 5.472 7.964 -1.287 1.00 96.00 87 LYS A N 1
ATOM 701 C CA . LYS A 1 87 ? 5.453 9.146 -0.421 1.00 96.00 87 LYS A CA 1
ATOM 702 C C . LYS A 1 87 ? 4.185 9.970 -0.633 1.00 96.00 87 LYS A C 1
ATOM 704 O O . LYS A 1 87 ? 3.496 10.284 0.329 1.00 96.00 87 LYS A O 1
ATOM 709 N N . ARG A 1 88 ? 3.829 10.251 -1.890 1.00 94.75 88 ARG A N 1
ATOM 710 C CA . ARG A 1 88 ? 2.603 10.988 -2.220 1.00 94.75 88 ARG A CA 1
ATOM 711 C C . ARG A 1 88 ? 1.344 10.272 -1.723 1.00 94.75 88 ARG A C 1
ATOM 713 O O . ARG A 1 88 ? 0.446 10.927 -1.210 1.00 94.75 88 ARG A O 1
ATOM 720 N N . GLN A 1 89 ? 1.256 8.949 -1.867 1.00 91.94 89 GLN A N 1
ATOM 721 C CA . GLN A 1 89 ? 0.115 8.183 -1.354 1.00 91.94 89 GLN A CA 1
ATOM 722 C C . GLN A 1 89 ? 0.034 8.230 0.177 1.00 91.94 89 GLN A C 1
ATOM 724 O O . GLN A 1 89 ? -1.050 8.427 0.726 1.00 91.94 89 GLN A O 1
ATOM 729 N N . LEU A 1 90 ? 1.167 8.097 0.866 1.00 92.38 90 LEU A N 1
ATOM 730 C CA . LEU A 1 90 ? 1.240 8.209 2.323 1.00 92.38 90 LEU A CA 1
ATOM 731 C C . LEU A 1 90 ? 0.821 9.602 2.806 1.00 92.38 90 LEU A C 1
ATOM 733 O O . LEU A 1 90 ? 0.018 9.710 3.730 1.00 92.38 90 LEU A O 1
ATOM 737 N N . ASP A 1 91 ? 1.304 10.656 2.148 1.00 93.75 91 ASP A N 1
ATOM 738 C CA . ASP A 1 91 ? 0.954 12.040 2.476 1.00 93.75 91 ASP A CA 1
ATOM 739 C C . ASP A 1 91 ? -0.547 12.299 2.261 1.00 93.75 91 ASP A C 1
ATOM 741 O O . ASP A 1 91 ? -1.213 12.840 3.145 1.00 93.75 91 ASP A O 1
ATOM 745 N N . ASN A 1 92 ? -1.104 11.840 1.135 1.00 91.31 92 ASN A N 1
ATOM 746 C CA . ASN A 1 92 ? -2.523 12.011 0.805 1.00 91.31 92 ASN A CA 1
ATOM 747 C C . ASN A 1 92 ? -3.462 11.251 1.756 1.00 91.31 92 ASN A C 1
ATOM 749 O O . ASN A 1 92 ? -4.603 11.657 1.949 1.00 91.31 92 ASN A O 1
ATOM 753 N N . THR A 1 93 ? -3.004 10.145 2.343 1.00 90.56 93 THR A N 1
ATOM 754 C CA . THR A 1 93 ? -3.829 9.282 3.207 1.00 90.56 93 THR A CA 1
ATOM 755 C C . THR A 1 93 ? -3.594 9.520 4.698 1.00 90.56 93 THR A C 1
ATOM 757 O O . THR A 1 93 ? -4.280 8.924 5.532 1.00 90.56 93 THR A O 1
ATOM 760 N N . ARG A 1 94 ? -2.658 10.406 5.063 1.00 92.12 94 ARG A N 1
ATOM 761 C CA . ARG A 1 94 ? -2.262 10.672 6.453 1.00 92.12 94 ARG A CA 1
ATOM 762 C C . ARG A 1 94 ? -3.446 11.034 7.345 1.00 92.12 94 ARG A C 1
ATOM 764 O O . ARG A 1 94 ? -3.626 10.442 8.410 1.00 92.12 94 ARG A O 1
ATOM 771 N N . ASP A 1 95 ? -4.252 11.996 6.911 1.00 90.88 95 ASP A N 1
ATOM 772 C CA . ASP A 1 95 ? -5.346 12.519 7.729 1.00 90.88 95 ASP A CA 1
ATOM 773 C C . ASP A 1 95 ? -6.460 11.469 7.871 1.00 90.88 95 ASP A C 1
ATOM 775 O O . ASP A 1 95 ? -6.999 11.276 8.962 1.00 90.88 95 ASP A O 1
ATOM 779 N N . VAL A 1 96 ? -6.706 10.686 6.816 1.00 90.50 96 VAL A N 1
ATOM 780 C CA . VAL A 1 96 ? -7.632 9.545 6.838 1.00 90.50 96 VAL A CA 1
ATOM 781 C C . VAL A 1 96 ? -7.176 8.459 7.808 1.00 90.50 96 VAL A C 1
ATOM 783 O O . VAL A 1 96 ? -7.975 7.984 8.615 1.00 90.50 96 VAL A O 1
ATOM 786 N N . ARG A 1 97 ? -5.889 8.094 7.804 1.00 90.44 97 ARG A N 1
ATOM 787 C CA . ARG A 1 97 ? -5.334 7.134 8.775 1.00 90.44 97 ARG A CA 1
ATOM 788 C C . ARG A 1 97 ? -5.525 7.622 10.210 1.00 90.44 97 ARG A C 1
ATOM 790 O O . ARG A 1 97 ? -5.928 6.839 11.068 1.00 90.44 97 ARG A O 1
ATOM 797 N N . ALA A 1 98 ? -5.308 8.911 10.468 1.00 91.56 98 ALA A N 1
ATOM 798 C CA . ALA A 1 98 ? -5.536 9.504 11.785 1.00 91.56 98 ALA A CA 1
ATOM 799 C C . ALA A 1 98 ? -7.023 9.501 12.192 1.00 91.56 98 ALA A C 1
ATOM 801 O O . ALA A 1 98 ? -7.351 9.321 13.366 1.00 91.56 98 ALA A O 1
ATOM 802 N N . GLU A 1 99 ? -7.950 9.699 11.253 1.00 91.06 99 GLU A N 1
ATOM 803 C CA . GLU A 1 99 ? -9.389 9.555 11.506 1.00 91.06 99 GLU A CA 1
ATOM 804 C C . GLU A 1 99 ? -9.788 8.113 11.839 1.00 91.06 99 GLU A C 1
ATOM 806 O O . GLU A 1 99 ? -10.493 7.895 12.828 1.00 91.06 99 GLU A O 1
ATOM 811 N N . LEU A 1 100 ? -9.298 7.136 11.074 1.00 90.44 100 LEU A N 1
ATOM 812 C CA . LEU A 1 100 ? -9.561 5.716 11.318 1.00 90.44 100 LEU A CA 1
ATOM 813 C C . LEU A 1 100 ? -8.990 5.259 12.664 1.00 90.44 100 LEU A C 1
ATOM 815 O O . LEU A 1 100 ? -9.692 4.596 13.425 1.00 90.44 100 LEU A O 1
ATOM 819 N N . LYS A 1 101 ? -7.772 5.694 13.017 1.00 90.56 101 LYS A N 1
ATOM 820 C CA . LYS A 1 101 ? -7.152 5.406 14.323 1.00 90.56 101 LYS A CA 1
ATOM 821 C C . LYS A 1 101 ? -7.985 5.931 15.497 1.00 90.56 101 LYS A C 1
ATOM 823 O O . LYS A 1 101 ? -8.031 5.316 16.555 1.00 90.56 101 LYS A O 1
ATOM 828 N N . ARG A 1 102 ? -8.687 7.055 15.308 1.00 90.81 102 ARG A N 1
ATOM 829 C CA . ARG A 1 102 ? -9.624 7.632 16.292 1.00 90.81 102 ARG A CA 1
ATOM 830 C C . ARG A 1 102 ? -10.995 6.941 16.315 1.00 90.81 102 ARG A C 1
ATOM 832 O O . ARG A 1 102 ? -11.875 7.373 17.053 1.00 90.81 102 ARG A O 1
ATOM 839 N N . GLY A 1 103 ? -11.195 5.890 15.520 1.00 85.62 103 GLY A N 1
ATOM 840 C CA . GLY A 1 103 ? -12.427 5.104 15.487 1.00 85.62 103 GLY A CA 1
ATOM 841 C C . GLY A 1 103 ? -13.523 5.674 14.585 1.00 85.62 103 GLY A C 1
ATOM 842 O O . GLY A 1 103 ? -14.685 5.277 14.711 1.00 85.62 103 GLY A O 1
ATOM 843 N N . LYS A 1 104 ? -13.196 6.600 13.672 1.00 84.50 104 LYS A N 1
ATOM 844 C CA . LYS A 1 104 ? -14.169 7.094 12.690 1.00 84.50 104 LYS A CA 1
ATOM 845 C C . LYS A 1 104 ? -14.535 5.957 11.729 1.00 84.50 104 LYS A C 1
ATOM 847 O O . LYS A 1 104 ? -13.661 5.331 11.145 1.00 84.50 104 LYS A O 1
ATOM 852 N N . LYS A 1 105 ? -15.833 5.690 11.566 1.00 75.12 105 LYS A N 1
ATOM 853 C CA . LYS A 1 105 ? -16.336 4.562 10.753 1.00 75.12 105 LYS A CA 1
ATOM 854 C C . LYS A 1 105 ? -16.461 4.869 9.261 1.00 75.12 105 LYS A C 1
ATOM 856 O O . LYS A 1 105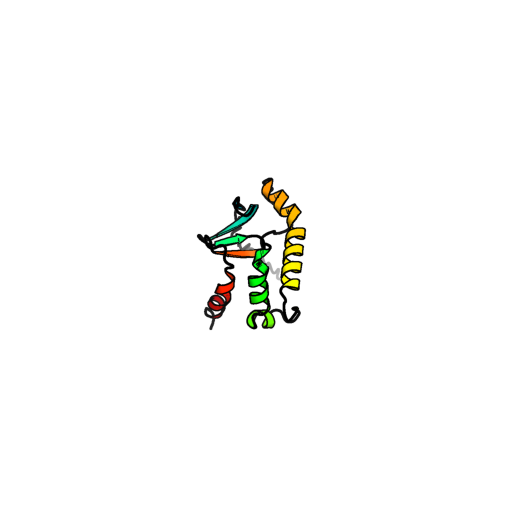 ? -16.544 3.946 8.463 1.00 75.12 105 LYS A O 1
ATOM 861 N N . VAL A 1 106 ? -16.528 6.150 8.902 1.00 73.94 106 VAL A N 1
ATOM 862 C CA . VAL A 1 106 ? -16.703 6.615 7.523 1.00 73.94 106 VAL A CA 1
ATOM 863 C C . VAL A 1 106 ? -15.692 7.719 7.261 1.00 73.94 106 VAL A C 1
ATOM 865 O O . VAL A 1 106 ? -15.622 8.698 8.008 1.00 73.94 106 VAL A O 1
ATOM 868 N N . VAL A 1 107 ? -14.919 7.542 6.200 1.00 78.56 107 VAL A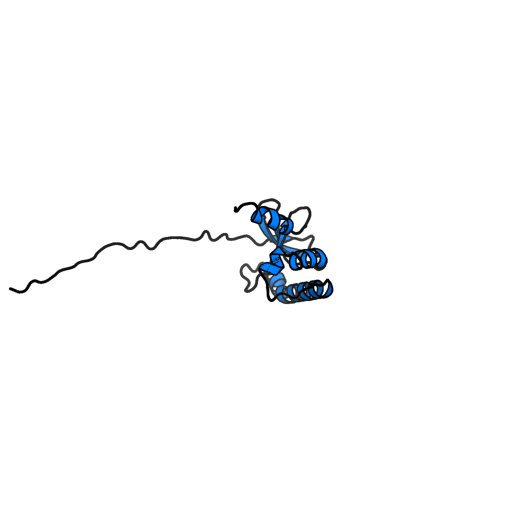 N 1
ATOM 869 C CA . VAL A 1 107 ? -13.898 8.469 5.711 1.00 78.56 107 VAL A CA 1
ATOM 870 C C . VAL A 1 107 ? -14.130 8.694 4.218 1.00 78.56 107 VAL A C 1
ATOM 872 O O . VAL A 1 107 ? -14.712 7.837 3.555 1.00 78.56 107 VAL A O 1
ATOM 875 N N . MET A 1 108 ? -13.742 9.863 3.708 1.00 74.12 108 MET A N 1
ATOM 876 C CA . MET A 1 108 ? -13.995 10.239 2.309 1.00 74.12 108 MET A CA 1
ATOM 877 C C . MET A 1 108 ? -13.047 9.549 1.322 1.00 74.12 108 MET A C 1
ATOM 879 O O . MET A 1 108 ? -13.454 9.286 0.195 1.00 74.12 108 MET A O 1
ATOM 883 N N . ASP A 1 109 ? -11.829 9.210 1.753 1.00 80.88 109 ASP A N 1
ATOM 884 C CA . ASP A 1 109 ? -10.832 8.525 0.927 1.00 80.88 109 ASP A CA 1
ATOM 885 C C . ASP A 1 109 ? -10.447 7.161 1.515 1.00 80.88 109 ASP A C 1
ATOM 887 O O . ASP A 1 109 ? -10.631 6.894 2.704 1.00 80.88 109 ASP A O 1
ATOM 891 N N . SER A 1 110 ? -9.882 6.293 0.673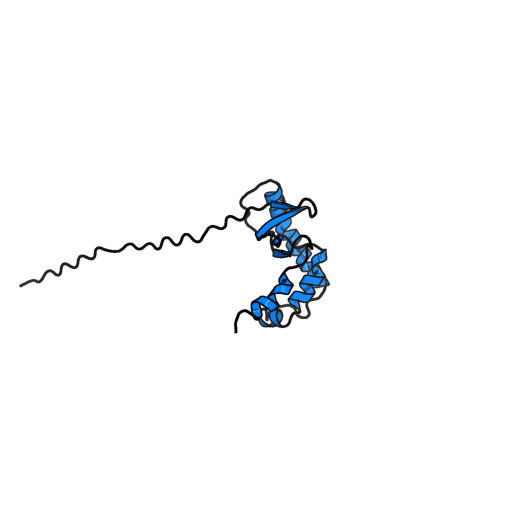 1.00 83.62 110 SER A N 1
ATOM 892 C CA . SER A 1 110 ? -9.382 4.975 1.077 1.00 83.62 110 SER A CA 1
ATOM 893 C C . SER A 1 110 ? -7.869 5.018 1.307 1.00 83.62 110 SER A C 1
ATOM 895 O O . SER A 1 110 ? -7.135 5.343 0.372 1.00 83.62 110 SER A O 1
ATOM 897 N N . PRO A 1 111 ? -7.365 4.636 2.497 1.00 86.50 111 PRO A N 1
ATOM 898 C CA . PRO A 1 111 ? -5.931 4.462 2.715 1.00 86.50 111 PRO A CA 1
ATOM 899 C C . PRO A 1 111 ? -5.411 3.125 2.166 1.00 86.50 111 PRO A C 1
ATOM 901 O O . PRO A 1 111 ? -4.207 2.900 2.141 1.00 86.50 111 PRO A O 1
ATOM 904 N N . PHE A 1 112 ? -6.302 2.222 1.753 1.00 90.56 112 PHE A N 1
ATOM 905 C CA . PHE A 1 112 ? -5.944 0.871 1.350 1.00 90.56 112 PHE A CA 1
ATOM 906 C C . PHE A 1 112 ? -5.651 0.807 -0.147 1.00 90.56 112 PHE A C 1
ATOM 908 O O . PHE A 1 112 ? -6.492 1.194 -0.962 1.00 90.56 112 PHE A O 1
ATOM 915 N N . SER A 1 113 ? -4.483 0.284 -0.508 1.00 86.56 113 SER A N 1
ATOM 916 C CA . SER A 1 113 ? -4.024 0.211 -1.900 1.00 86.56 113 SER A CA 1
ATOM 917 C C . SER A 1 113 ? -3.343 -1.107 -2.261 1.00 86.56 113 SER A C 1
ATOM 919 O O . SER A 1 113 ? -3.216 -1.408 -3.449 1.00 86.56 113 SER A O 1
ATOM 921 N N . LEU A 1 114 ? -2.944 -1.922 -1.278 1.00 89.19 114 LEU A N 1
ATOM 922 C CA . LEU A 1 114 ? -2.228 -3.173 -1.520 1.00 89.19 114 LEU A CA 1
ATOM 923 C C . LEU A 1 114 ? -2.926 -4.361 -0.868 1.00 89.19 114 LEU A C 1
ATOM 925 O O . LEU A 1 114 ? -3.321 -4.304 0.292 1.00 89.19 114 LEU A O 1
ATOM 929 N N . LEU A 1 115 ? -3.018 -5.467 -1.604 1.00 90.06 115 LEU A N 1
ATOM 930 C CA . LEU A 1 115 ? -3.367 -6.769 -1.048 1.00 90.06 115 LEU A CA 1
ATOM 931 C C . LEU A 1 115 ? -2.080 -7.481 -0.615 1.00 90.06 115 LEU A C 1
ATOM 933 O O . LEU A 1 115 ? -1.179 -7.670 -1.435 1.00 90.06 115 LEU A O 1
ATOM 937 N N . ARG A 1 116 ? -2.006 -7.898 0.648 1.00 90.06 116 ARG A N 1
ATOM 938 C CA . ARG A 1 116 ? -0.876 -8.631 1.228 1.00 90.06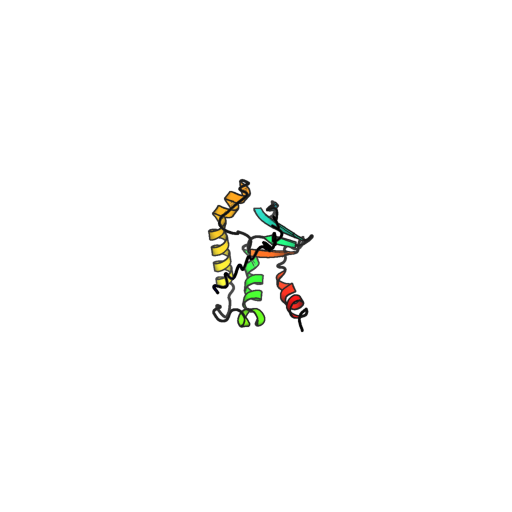 116 ARG A CA 1
ATOM 939 C C . ARG A 1 116 ? -1.281 -9.997 1.736 1.00 90.06 116 ARG A C 1
ATOM 941 O O . ARG A 1 116 ? -2.379 -10.167 2.270 1.00 90.06 116 ARG A O 1
ATOM 948 N N . GLU A 1 117 ? -0.362 -10.940 1.614 1.00 90.75 117 GLU A N 1
ATOM 949 C CA . GLU A 1 117 ? -0.421 -12.218 2.310 1.00 90.75 117 GLU A CA 1
ATOM 950 C C . GLU A 1 117 ? 0.181 -12.076 3.713 1.00 90.75 117 GLU A C 1
ATOM 952 O O . GLU A 1 117 ? 1.164 -11.369 3.916 1.00 90.75 117 GLU A O 1
ATOM 957 N N . TYR A 1 118 ? -0.422 -12.728 4.699 1.00 86.75 118 TYR A N 1
ATOM 958 C CA . TYR A 1 118 ? 0.022 -12.741 6.087 1.00 86.75 118 TYR A CA 1
ATOM 959 C C . TYR A 1 118 ? 0.201 -14.189 6.565 1.00 86.75 118 TYR A C 1
ATOM 961 O O . TYR A 1 118 ? -0.642 -15.035 6.256 1.00 86.75 118 TYR A O 1
ATOM 969 N N . PRO A 1 119 ? 1.269 -14.477 7.339 1.00 87.62 119 PRO A N 1
ATOM 970 C CA . PRO A 1 119 ? 2.110 -13.508 8.059 1.00 87.62 119 PRO A CA 1
ATOM 971 C C . PRO A 1 119 ? 3.313 -12.947 7.278 1.00 87.62 119 PRO A C 1
ATOM 973 O O . PRO A 1 119 ? 4.069 -12.172 7.846 1.00 87.62 119 PRO A O 1
ATOM 976 N N . SER A 1 120 ? 3.524 -13.316 6.010 1.00 85.31 120 SER A N 1
ATOM 977 C CA . SER A 1 120 ? 4.723 -12.898 5.259 1.00 85.31 120 SER A CA 1
ATOM 978 C C . SER A 1 120 ? 4.808 -11.390 4.988 1.00 85.31 120 SER A C 1
ATOM 980 O O . SER A 1 120 ? 5.901 -10.876 4.773 1.00 85.31 120 SER A O 1
ATOM 982 N N . GLY A 1 121 ? 3.674 -10.683 4.954 1.00 83.12 121 GLY A N 1
ATOM 983 C CA . GLY A 1 121 ? 3.598 -9.268 4.581 1.00 83.12 121 GLY A CA 1
ATOM 984 C C . GLY A 1 121 ? 3.866 -9.013 3.092 1.00 83.12 121 GLY A C 1
ATOM 985 O O . GLY A 1 121 ? 3.909 -7.858 2.656 1.00 83.12 121 GLY A O 1
ATOM 986 N N . GLU A 1 122 ? 4.040 -10.074 2.296 1.00 83.31 122 GLU A N 1
ATOM 987 C CA . GLU A 1 122 ? 4.367 -9.969 0.878 1.00 83.31 122 GLU A CA 1
ATOM 988 C C . GLU A 1 122 ? 3.173 -9.482 0.059 1.00 83.31 122 GLU A C 1
ATOM 990 O O . GLU A 1 122 ? 2.010 -9.792 0.328 1.00 83.31 122 GLU A O 1
ATOM 995 N N . TYR A 1 123 ? 3.481 -8.748 -1.007 1.00 77.31 123 TYR A N 1
ATOM 996 C CA . TYR A 1 123 ? 2.495 -8.310 -1.979 1.00 77.31 123 TYR A CA 1
ATOM 997 C C . TYR A 1 123 ? 1.863 -9.506 -2.707 1.00 77.31 123 TYR A C 1
ATOM 999 O O . TYR A 1 123 ? 2.541 -10.262 -3.408 1.00 77.31 123 TYR A O 1
ATOM 1007 N N . ALA A 1 124 ? 0.538 -9.633 -2.623 1.00 68.06 124 ALA A N 1
ATOM 1008 C CA . ALA A 1 124 ? -0.212 -10.708 -3.269 1.00 68.06 124 ALA A CA 1
ATOM 1009 C C . ALA A 1 124 ? -0.323 -10.537 -4.803 1.00 68.06 124 ALA A C 1
ATOM 1011 O O . ALA A 1 124 ? -0.870 -11.393 -5.492 1.00 68.06 124 ALA A O 1
ATOM 1012 N N . GLY A 1 125 ? 0.224 -9.471 -5.397 1.00 57.38 125 GLY A N 1
ATOM 1013 C CA . GLY A 1 125 ? 0.216 -9.285 -6.855 1.00 57.38 125 GLY A CA 1
ATOM 1014 C C . GLY A 1 125 ? 0.986 -10.345 -7.654 1.00 57.38 125 GLY A C 1
ATOM 1015 O O . GLY A 1 125 ? 0.827 -10.406 -8.872 1.00 57.38 125 GLY A O 1
ATOM 1016 N N . LYS A 1 126 ? 1.755 -11.238 -7.002 1.00 51.09 126 LYS A N 1
ATOM 1017 C CA . LYS A 1 126 ? 2.293 -12.457 -7.643 1.00 51.09 126 LYS A CA 1
ATOM 1018 C C . LYS A 1 126 ? 1.188 -13.343 -8.256 1.00 51.09 126 LYS A C 1
ATOM 1020 O O . LYS A 1 126 ? 1.483 -14.076 -9.196 1.00 51.09 126 LYS A O 1
ATOM 1025 N N . PHE A 1 127 ? -0.065 -13.230 -7.802 1.00 45.72 127 PHE A N 1
ATOM 1026 C CA . PHE A 1 127 ? -1.197 -14.045 -8.264 1.00 45.72 127 PHE A CA 1
ATOM 1027 C C . PHE A 1 127 ? -1.907 -13.532 -9.533 1.00 45.72 127 PHE A C 1
ATOM 1029 O O . PHE A 1 127 ? -2.812 -14.203 -10.026 1.00 45.72 127 PHE A O 1
ATOM 1036 N N . ILE A 1 128 ? -1.505 -12.399 -10.134 1.00 42.84 128 ILE A N 1
ATOM 1037 C CA . ILE A 1 128 ? -2.088 -11.972 -11.429 1.00 42.84 128 ILE A CA 1
ATOM 1038 C C . ILE A 1 128 ? -1.762 -12.987 -12.541 1.00 42.84 128 ILE A C 1
ATOM 1040 O O . ILE A 1 128 ? -2.564 -13.180 -13.454 1.00 42.84 128 ILE A O 1
ATOM 1044 N N . LYS A 1 129 ? -0.638 -13.712 -12.431 1.00 42.22 129 LYS A N 1
ATOM 1045 C CA . LYS A 1 129 ? -0.321 -14.821 -13.345 1.00 42.22 129 LYS A CA 1
ATOM 1046 C C . LYS A 1 129 ? -1.316 -15.983 -13.251 1.00 42.22 129 LYS A C 1
ATOM 1048 O O . LYS A 1 129 ? -1.591 -16.595 -14.278 1.00 42.22 129 LYS A O 1
ATOM 1053 N N . ASP A 1 130 ? -1.896 -16.226 -12.077 1.00 41.97 130 ASP A N 1
ATOM 1054 C CA . ASP A 1 130 ? -2.885 -17.292 -11.874 1.00 41.97 130 ASP A CA 1
ATOM 1055 C C . ASP A 1 130 ? -4.308 -16.836 -12.225 1.00 41.97 130 ASP A C 1
ATOM 1057 O O . ASP A 1 130 ? -5.126 -17.622 -12.688 1.00 41.97 130 ASP A O 1
ATOM 1061 N N . PHE A 1 131 ? -4.613 -15.542 -12.095 1.00 38.59 131 PHE A N 1
ATOM 1062 C CA . PHE A 1 131 ? -5.881 -15.001 -12.597 1.00 38.59 131 PHE A CA 1
ATOM 1063 C C . PHE A 1 131 ? -5.939 -14.975 -14.130 1.00 38.59 131 PHE A C 1
ATOM 1065 O O . PHE A 1 131 ? -7.000 -15.195 -14.709 1.00 38.59 131 PHE A O 1
ATOM 1072 N N . ALA A 1 132 ? -4.800 -14.762 -14.796 1.00 40.69 132 ALA A N 1
ATOM 1073 C CA . ALA A 1 132 ? -4.700 -14.828 -16.253 1.00 40.69 132 ALA A CA 1
ATOM 1074 C C . ALA A 1 132 ? -4.743 -16.265 -16.812 1.00 40.69 132 ALA A C 1
ATOM 1076 O O . ALA A 1 132 ? -4.990 -16.433 -18.003 1.00 40.69 132 ALA A O 1
ATOM 1077 N N . SER A 1 133 ? -4.519 -17.294 -15.984 1.00 41.78 133 SER A N 1
ATOM 1078 C CA . SER A 1 133 ? -4.622 -18.707 -16.386 1.00 41.78 133 SER A CA 1
ATOM 1079 C C . SER A 1 133 ? -5.995 -19.331 -16.102 1.00 41.78 133 SER A C 1
ATOM 1081 O O . SER A 1 133 ? -6.271 -20.429 -16.578 1.00 41.78 133 SER A O 1
ATOM 1083 N N . LEU A 1 134 ? -6.884 -18.626 -15.393 1.00 40.34 134 LEU A N 1
ATOM 1084 C CA . LEU A 1 134 ? -8.256 -19.061 -15.091 1.00 40.34 134 LEU A CA 1
ATOM 1085 C C . LEU A 1 134 ? -9.293 -18.651 -16.158 1.00 40.34 134 LEU A C 1
ATOM 1087 O O . LEU A 1 134 ? -10.494 -18.702 -15.898 1.00 40.34 134 LEU A O 1
ATOM 1091 N N . GLY A 1 135 ? -8.859 -18.255 -17.358 1.00 44.06 135 GLY A N 1
ATOM 1092 C CA . GLY A 1 135 ? -9.763 -17.771 -18.402 1.00 44.06 135 GLY A CA 1
ATOM 1093 C C . GLY A 1 135 ? -9.206 -17.831 -19.822 1.00 44.06 135 GLY A C 1
ATOM 1094 O O . GLY A 1 135 ? -9.095 -16.793 -20.471 1.00 44.06 135 GLY A O 1
ATOM 1095 N N . THR A 1 136 ? -8.910 -19.041 -20.299 1.00 38.94 136 THR A N 1
ATOM 1096 C CA . THR A 1 136 ? -9.059 -19.452 -21.710 1.00 38.94 136 THR A CA 1
ATOM 1097 C C . THR A 1 136 ? -9.695 -20.825 -21.754 1.00 38.94 136 THR A C 1
ATOM 1099 O O . THR A 1 136 ? -9.182 -21.694 -21.013 1.00 38.94 136 THR A O 1
#